Protein AF-A0A1E4MEU2-F1 (afdb_monomer)

Secondary structure (DSSP, 8-state):
---------HHHHHHHHHHHHHHHHHHHHHTSSS--HHHHHHHHHHHHHHHHHHHHHHHH-TT-HHHHHHHHHHHHHHHHHHHHH---HHHHIIIIIHHHHHHHHS--TT--PPSS-PPP-PPPS----

Sequence (129 aa):
MGPGAALAQPARYNEAIGCAAANAVAAGILQSGSPTEEEQAQADDFQQIAEAWLGQAVSLSATGEDGAFADFNRASRDLSDRIAASRADDALEGILGGPLEACNRLDSPFDDGPPLDPPPADPPPGQPA

Radius of gyration: 20.23 Å; Cα contacts (8 Å, |Δi|>4): 110; chains: 1; bounding box: 76×35×42 Å

Nearest PDB structures (foldseek):
  8px9-assembly1_A  TM=3.671E-01  e=4.089E+00  Escherichia coli

pLDDT: mean 75.14, std 17.21, range [33.69, 95.56]

Solvent-accessible surface area (backbone atoms only — not comparable to full-atom values): 7309 Å² total; per-residue (Å²): 139,79,94,72,66,80,71,63,43,63,67,62,28,53,47,22,29,51,39,14,17,44,26,42,47,52,17,52,54,42,60,57,81,84,57,51,76,67,41,46,53,53,19,53,52,25,38,53,51,13,51,48,24,39,54,51,15,27,75,42,34,89,70,31,56,71,46,34,52,53,51,24,54,51,45,29,47,53,52,49,52,54,45,72,71,42,96,44,75,71,50,45,45,63,67,37,43,59,54,50,52,51,50,68,67,45,72,55,93,80,64,84,66,71,78,78,71,78,75,83,79,76,75,80,92,81,80,84,133

Structure (mmCIF, N/CA/C/O backbone):
data_AF-A0A1E4MEU2-F1
#
_entry.id   AF-A0A1E4MEU2-F1
#
loop_
_atom_site.group_PDB
_atom_site.id
_atom_site.type_symbol
_atom_site.label_atom_id
_atom_site.label_alt_id
_atom_site.label_comp_id
_atom_site.label_asym_id
_atom_site.label_entity_id
_atom_site.label_seq_id
_atom_site.pdbx_PDB_ins_code
_atom_site.Cartn_x
_atom_site.Cartn_y
_atom_site.Cartn_z
_atom_site.occupancy
_atom_site.B_iso_or_equiv
_atom_site.auth_seq_id
_atom_site.auth_comp_id
_atom_site.auth_asym_id
_atom_site.auth_atom_id
_atom_site.pdbx_PDB_model_num
ATOM 1 N N . MET A 1 1 ? 22.133 11.089 -26.213 1.00 40.00 1 MET A N 1
ATOM 2 C CA . MET A 1 1 ? 21.042 10.763 -25.272 1.00 40.00 1 MET A CA 1
ATOM 3 C C . MET A 1 1 ? 20.503 9.405 -25.683 1.00 40.00 1 MET A C 1
ATOM 5 O O . MET A 1 1 ? 19.852 9.320 -26.713 1.00 40.00 1 MET A O 1
ATOM 9 N N . GLY A 1 2 ? 20.910 8.333 -25.004 1.00 33.69 2 GLY A N 1
ATOM 10 C CA . GLY A 1 2 ? 20.394 6.992 -25.285 1.00 33.69 2 GLY A CA 1
ATOM 11 C C . GLY A 1 2 ? 19.284 6.666 -24.285 1.00 33.69 2 GLY A C 1
ATOM 12 O O . GLY A 1 2 ? 19.552 6.786 -23.0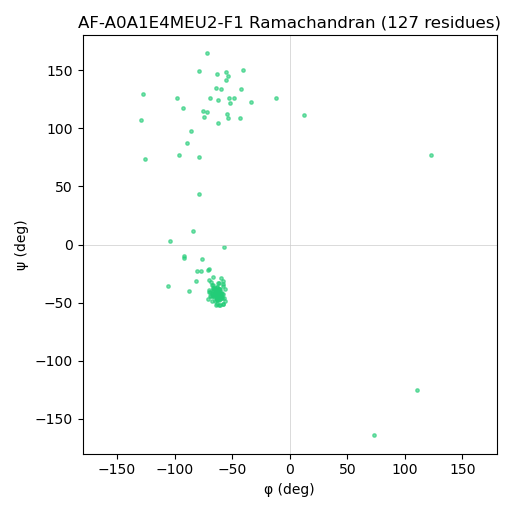92 1.00 33.69 2 GLY A O 1
ATOM 13 N N . PRO A 1 3 ? 18.071 6.276 -24.715 1.00 47.78 3 PRO A N 1
ATOM 14 C CA . PRO A 1 3 ? 17.038 5.776 -23.818 1.00 47.78 3 PRO A CA 1
ATOM 15 C C . PRO A 1 3 ? 17.378 4.319 -23.484 1.00 47.78 3 PRO A C 1
ATOM 17 O O . PRO A 1 3 ? 16.853 3.377 -24.072 1.00 47.78 3 PRO A O 1
ATOM 20 N N . GLY A 1 4 ? 18.367 4.128 -22.617 1.00 39.53 4 GLY A N 1
ATOM 21 C CA . GLY A 1 4 ? 18.744 2.812 -22.123 1.00 39.53 4 GLY A CA 1
ATOM 22 C C . GLY A 1 4 ? 17.871 2.484 -20.930 1.00 39.53 4 GLY A C 1
ATOM 23 O O . GLY A 1 4 ? 18.150 3.003 -19.859 1.00 39.53 4 GLY A O 1
ATOM 24 N N . ALA A 1 5 ? 16.811 1.707 -21.177 1.00 43.16 5 ALA A N 1
ATOM 25 C CA . ALA A 1 5 ? 15.980 0.973 -20.225 1.00 43.16 5 ALA A CA 1
ATOM 26 C C . ALA A 1 5 ? 16.196 1.359 -18.756 1.00 43.16 5 ALA A C 1
ATOM 28 O O . ALA A 1 5 ? 17.227 1.004 -18.180 1.00 43.16 5 ALA A O 1
ATOM 29 N N . ALA A 1 6 ? 15.189 1.996 -18.140 1.00 48.44 6 ALA A N 1
ATOM 30 C CA . ALA A 1 6 ? 15.000 1.865 -16.702 1.00 48.44 6 ALA A CA 1
ATOM 31 C C . ALA A 1 6 ? 15.202 0.380 -16.402 1.00 48.44 6 ALA A C 1
ATOM 33 O O . ALA A 1 6 ? 14.447 -0.457 -16.904 1.00 48.44 6 ALA A O 1
ATOM 34 N N . LEU A 1 7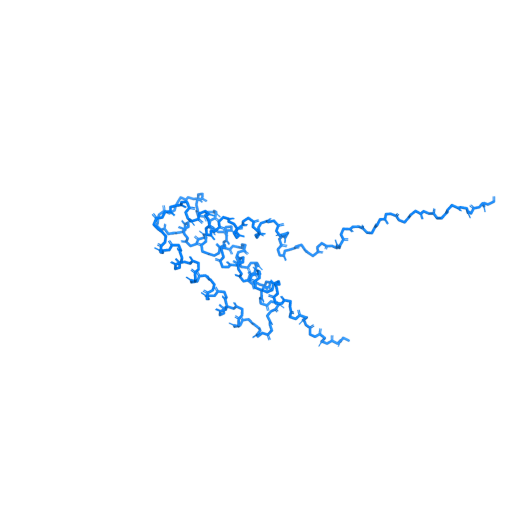 ? 16.312 0.033 -15.742 1.00 48.66 7 LEU A N 1
ATOM 35 C CA . LEU A 1 7 ? 16.520 -1.329 -15.291 1.00 48.66 7 LEU A CA 1
ATOM 36 C C . LEU A 1 7 ? 15.264 -1.600 -14.484 1.00 48.66 7 LEU A C 1
ATOM 38 O O . LEU A 1 7 ? 15.038 -0.903 -13.497 1.00 48.66 7 LEU A O 1
ATOM 42 N N . ALA A 1 8 ? 14.401 -2.500 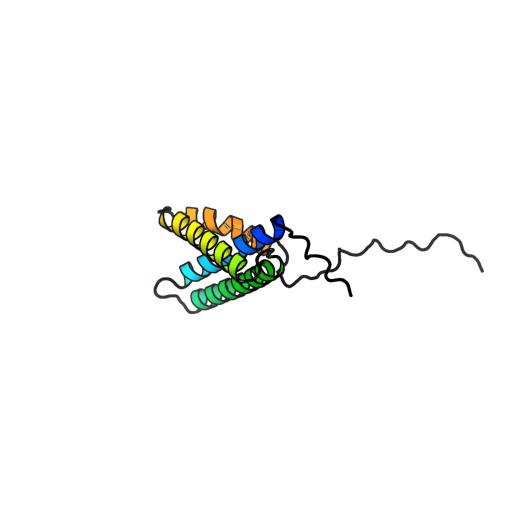-14.959 1.00 56.09 8 ALA A N 1
ATOM 43 C CA . ALA A 1 8 ? 13.283 -2.948 -14.160 1.00 56.09 8 ALA A CA 1
ATOM 44 C C . ALA A 1 8 ? 13.943 -3.416 -12.867 1.00 56.09 8 ALA A C 1
ATOM 46 O O . ALA A 1 8 ? 14.742 -4.354 -12.884 1.00 56.09 8 ALA A O 1
ATOM 47 N N . GLN A 1 9 ? 13.749 -2.662 -11.791 1.00 69.12 9 GLN A N 1
ATOM 48 C CA . GLN A 1 9 ? 14.227 -3.015 -10.470 1.00 69.12 9 GLN A CA 1
ATOM 49 C C . GLN A 1 9 ? 13.026 -3.679 -9.812 1.00 69.12 9 GLN A C 1
ATOM 51 O O . GLN A 1 9 ? 12.331 -3.015 -9.048 1.00 69.12 9 GLN A O 1
ATOM 56 N N . PRO A 1 10 ? 12.710 -4.951 -10.142 1.00 78.19 10 PRO A N 1
ATOM 57 C CA . PRO A 1 10 ? 11.465 -5.583 -9.722 1.00 78.19 10 PRO A CA 1
ATOM 58 C C . PRO A 1 10 ? 11.328 -5.588 -8.202 1.00 78.19 10 PRO A C 1
ATOM 60 O O . PRO A 1 10 ? 10.225 -5.451 -7.698 1.00 78.19 10 PRO A O 1
ATOM 63 N N . ALA A 1 11 ? 12.445 -5.675 -7.470 1.00 83.25 11 ALA A N 1
ATOM 64 C CA . ALA A 1 11 ? 12.450 -5.534 -6.019 1.00 83.25 11 ALA A CA 1
ATOM 65 C C . ALA A 1 11 ? 11.947 -4.149 -5.570 1.00 83.25 11 ALA A C 1
ATOM 67 O O . ALA A 1 11 ? 10.998 -4.088 -4.799 1.00 83.25 11 ALA A O 1
ATOM 68 N N . ARG A 1 12 ? 12.508 -3.056 -6.112 1.00 82.88 12 ARG A N 1
ATOM 69 C CA . ARG A 1 12 ? 12.082 -1.685 -5.777 1.00 82.88 12 ARG A CA 1
ATOM 70 C C . ARG A 1 12 ? 10.671 -1.364 -6.269 1.00 82.88 12 ARG A C 1
ATOM 72 O O . ARG A 1 12 ? 9.941 -0.655 -5.596 1.00 82.88 12 ARG A O 1
ATOM 79 N N . TYR A 1 13 ? 10.274 -1.903 -7.422 1.00 87.00 13 TYR A N 1
ATOM 80 C CA . TYR A 1 13 ? 8.909 -1.775 -7.934 1.00 87.00 13 TYR A CA 1
ATOM 81 C C . TYR A 1 13 ? 7.899 -2.457 -7.002 1.00 87.00 13 TYR A C 1
ATOM 83 O O . TYR A 1 13 ? 6.937 -1.828 -6.576 1.00 87.00 13 TYR A O 1
ATOM 91 N N . ASN A 1 14 ? 8.137 -3.722 -6.641 1.00 87.25 14 ASN A N 1
ATOM 92 C CA . ASN A 1 14 ? 7.247 -4.467 -5.748 1.00 87.25 14 ASN A CA 1
ATOM 93 C C . ASN A 1 14 ? 7.181 -3.838 -4.350 1.00 87.25 14 ASN A C 1
ATOM 95 O O . ASN A 1 14 ? 6.120 -3.830 -3.733 1.00 87.25 14 ASN A O 1
ATOM 99 N N . GLU A 1 15 ? 8.301 -3.306 -3.863 1.00 86.81 15 GLU A N 1
ATOM 100 C CA . GLU A 1 15 ? 8.369 -2.573 -2.599 1.00 86.81 15 GLU A CA 1
ATOM 101 C C . GLU A 1 15 ? 7.554 -1.278 -2.657 1.00 86.81 15 GLU A C 1
ATOM 103 O O . GLU A 1 15 ? 6.692 -1.073 -1.807 1.00 86.81 15 GLU A O 1
ATOM 108 N N . ALA A 1 16 ? 7.725 -0.468 -3.706 1.00 89.12 16 ALA A N 1
ATOM 109 C CA . ALA A 1 16 ? 6.947 0.751 -3.909 1.00 89.12 16 ALA A CA 1
ATOM 110 C C . ALA A 1 16 ? 5.437 0.468 -4.013 1.00 89.12 16 ALA A C 1
ATOM 112 O O . ALA A 1 16 ? 4.636 1.165 -3.396 1.00 89.12 16 ALA A O 1
ATOM 113 N N . ILE A 1 17 ? 5.035 -0.600 -4.713 1.00 92.88 17 ILE A N 1
ATOM 114 C CA . ILE A 1 17 ? 3.636 -1.054 -4.759 1.00 92.88 17 ILE A CA 1
ATOM 115 C C . ILE A 1 17 ? 3.135 -1.470 -3.372 1.00 92.88 17 ILE A C 1
ATOM 117 O O . ILE A 1 17 ? 2.033 -1.085 -2.978 1.00 92.88 17 ILE A O 1
ATOM 121 N N . GLY A 1 18 ? 3.931 -2.235 -2.621 1.00 90.25 18 GLY A N 1
ATOM 122 C CA . GLY A 1 18 ? 3.587 -2.664 -1.267 1.00 90.25 18 GLY A CA 1
ATOM 123 C C . GLY A 1 18 ? 3.419 -1.486 -0.308 1.00 90.25 18 GLY A C 1
ATOM 124 O O . GLY A 1 18 ? 2.446 -1.444 0.444 1.00 90.25 18 GLY A O 1
ATOM 125 N N . CYS A 1 19 ? 4.315 -0.503 -0.385 1.00 90.00 19 CYS A N 1
ATOM 126 C CA . CYS A 1 19 ? 4.255 0.708 0.422 1.00 90.00 19 CYS A CA 1
ATOM 127 C C . CYS A 1 19 ? 3.085 1.604 0.048 1.00 90.00 19 CYS A C 1
ATOM 129 O O . CYS A 1 19 ? 2.354 2.041 0.938 1.00 90.00 19 CYS A O 1
ATOM 131 N N . ALA A 1 20 ? 2.843 1.820 -1.244 1.00 92.44 20 ALA A N 1
ATOM 132 C CA . ALA A 1 20 ? 1.669 2.549 -1.697 1.00 92.44 20 ALA A CA 1
ATOM 133 C C . ALA A 1 20 ? 0.385 1.897 -1.163 1.00 92.44 20 ALA A C 1
ATOM 135 O O . ALA A 1 20 ? -0.456 2.566 -0.565 1.00 92.44 20 ALA A O 1
ATOM 136 N N . ALA A 1 21 ? 0.260 0.576 -1.312 1.00 93.56 21 ALA A N 1
ATOM 137 C CA . ALA A 1 21 ? -0.914 -0.170 -0.877 1.00 93.56 21 ALA A CA 1
ATOM 138 C C . ALA A 1 21 ? -1.119 -0.134 0.646 1.00 93.56 21 ALA A C 1
ATOM 140 O O . AL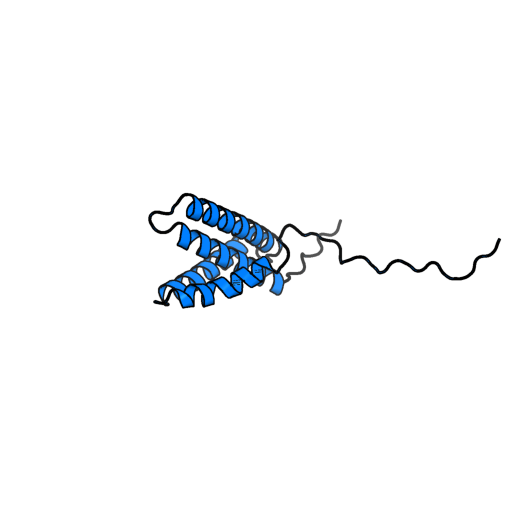A A 1 21 ? -2.234 0.106 1.104 1.00 93.56 21 ALA A O 1
ATOM 141 N N . ALA A 1 22 ? -0.063 -0.328 1.441 1.00 90.81 22 ALA A N 1
ATOM 142 C CA . ALA A 1 22 ? -0.160 -0.305 2.901 1.00 90.81 22 ALA A CA 1
ATOM 143 C C . ALA A 1 22 ? -0.619 1.061 3.432 1.00 90.81 22 ALA A C 1
ATOM 145 O O . ALA A 1 22 ? -1.531 1.119 4.257 1.00 90.81 22 ALA A O 1
ATOM 146 N N . ASN A 1 23 ? -0.042 2.152 2.918 1.00 90.06 23 ASN A N 1
ATOM 147 C CA . ASN A 1 23 ? -0.419 3.511 3.310 1.00 90.06 23 ASN A CA 1
ATOM 148 C C . ASN A 1 23 ? -1.844 3.859 2.843 1.00 90.06 23 ASN A C 1
ATOM 150 O O . ASN A 1 23 ? -2.636 4.382 3.623 1.00 90.06 23 ASN A O 1
ATOM 154 N N . ALA A 1 24 ? -2.229 3.480 1.618 1.00 92.25 24 ALA A N 1
ATOM 155 C CA . ALA A 1 24 ? -3.586 3.705 1.118 1.00 92.25 24 ALA A CA 1
ATOM 156 C C . ALA A 1 24 ? -4.648 2.958 1.941 1.00 92.25 24 ALA A C 1
ATOM 158 O O . ALA A 1 24 ? -5.716 3.501 2.228 1.00 92.25 24 ALA A O 1
ATOM 159 N N . VAL A 1 25 ? -4.359 1.718 2.348 1.00 91.19 25 VAL A N 1
ATOM 160 C CA . VAL A 1 25 ? -5.260 0.929 3.196 1.00 91.19 25 VAL A CA 1
ATOM 161 C C . VAL A 1 25 ? -5.333 1.509 4.610 1.00 91.19 25 VAL A C 1
ATOM 163 O O . VAL A 1 25 ? -6.432 1.612 5.149 1.00 91.19 25 VAL A O 1
ATOM 166 N N . ALA A 1 26 ? -4.212 1.949 5.189 1.00 88.19 26 ALA A N 1
ATOM 167 C CA . ALA A 1 26 ? -4.197 2.625 6.487 1.00 88.19 26 ALA A CA 1
ATOM 168 C C . ALA A 1 26 ? -5.044 3.910 6.474 1.00 88.19 26 ALA A C 1
ATOM 170 O O . ALA A 1 26 ? -5.897 4.090 7.344 1.00 88.19 26 ALA A O 1
ATOM 171 N N . ALA A 1 27 ? -4.894 4.745 5.440 1.00 89.00 27 ALA A N 1
ATOM 172 C CA . ALA A 1 27 ? -5.739 5.920 5.242 1.00 89.00 27 ALA A CA 1
ATOM 173 C C . ALA A 1 27 ? -7.225 5.553 5.129 1.00 89.00 27 ALA A C 1
ATOM 175 O O . ALA A 1 27 ? -8.071 6.166 5.776 1.00 89.00 27 ALA A O 1
ATOM 176 N N . GLY A 1 28 ? -7.551 4.527 4.336 1.00 87.56 28 GLY A N 1
ATOM 177 C CA . GLY A 1 28 ? -8.927 4.061 4.163 1.00 87.56 28 GLY A CA 1
ATOM 178 C C . GLY A 1 28 ? -9.571 3.571 5.462 1.00 87.56 28 GLY A C 1
ATOM 179 O O . GLY A 1 28 ? -10.770 3.760 5.656 1.00 87.56 28 GLY A O 1
ATOM 180 N N . ILE A 1 29 ? -8.785 2.984 6.368 1.00 86.81 29 ILE A N 1
ATOM 181 C CA . ILE A 1 29 ? -9.255 2.545 7.688 1.00 86.81 29 ILE A CA 1
ATOM 182 C C . ILE A 1 29 ? -9.544 3.748 8.585 1.00 86.81 29 ILE A C 1
ATOM 184 O O . ILE A 1 29 ? -10.627 3.807 9.163 1.00 86.81 29 ILE A O 1
ATOM 188 N N . LEU A 1 30 ? -8.643 4.732 8.645 1.00 84.94 30 LEU A N 1
ATOM 189 C CA . LEU A 1 30 ? -8.849 5.957 9.430 1.00 84.94 30 LEU A CA 1
ATOM 190 C C . LEU A 1 30 ? -10.044 6.779 8.928 1.00 84.94 30 LEU A C 1
ATOM 192 O O . LEU A 1 30 ? -10.800 7.322 9.723 1.00 84.94 30 LEU A O 1
ATOM 196 N N . GLN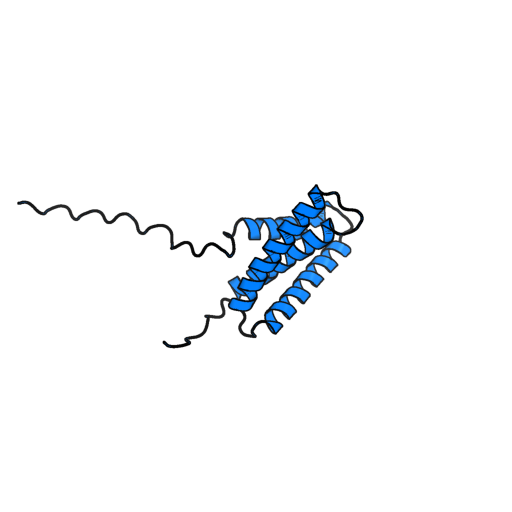 A 1 31 ? -10.265 6.824 7.613 1.00 84.38 31 GLN A N 1
ATOM 197 C CA . GLN A 1 31 ? -11.417 7.513 7.018 1.00 84.38 31 GLN A CA 1
ATOM 198 C C . GLN A 1 31 ? -12.731 6.735 7.170 1.00 84.38 31 GLN A C 1
ATOM 200 O O . GLN A 1 31 ? -13.807 7.275 6.895 1.00 84.38 31 GLN A O 1
ATOM 205 N N . SER A 1 32 ? -12.680 5.463 7.572 1.00 81.19 32 SER A N 1
ATOM 206 C CA . SER A 1 32 ? -13.885 4.655 7.709 1.00 81.19 32 SER A CA 1
ATOM 207 C C . SER A 1 32 ? -14.660 5.047 8.974 1.00 81.19 32 SER A C 1
ATOM 209 O O . SER A 1 32 ? -14.199 4.879 10.097 1.00 81.19 32 SER A O 1
ATOM 211 N N . GLY A 1 33 ? -15.873 5.583 8.797 1.00 77.56 33 GLY A N 1
ATOM 212 C CA . GLY A 1 33 ? -16.771 5.941 9.900 1.00 77.56 33 GLY A CA 1
ATOM 213 C C . GLY A 1 33 ? -16.963 7.447 10.079 1.00 77.56 33 GLY A C 1
ATOM 214 O O . GLY A 1 33 ? -17.438 8.127 9.172 1.00 77.56 33 GLY A O 1
ATOM 215 N N . SER A 1 34 ? -16.701 7.949 11.288 1.00 80.00 34 SER A N 1
ATOM 216 C CA . SER A 1 34 ? -16.822 9.368 11.660 1.00 80.00 34 SER A CA 1
ATOM 217 C C . SER A 1 34 ? -15.498 9.850 12.265 1.00 80.00 34 SER A C 1
ATOM 219 O O . SER A 1 34 ? -15.423 9.975 13.488 1.00 80.00 34 SER A O 1
ATOM 221 N N . PRO A 1 35 ? -14.460 10.047 11.431 1.00 82.94 35 PRO A N 1
ATOM 222 C CA . PRO A 1 35 ? -13.130 10.419 11.897 1.00 82.94 35 PRO A CA 1
ATOM 223 C C . PRO A 1 35 ? -13.128 11.785 12.582 1.00 82.94 35 PRO A C 1
ATOM 225 O O . PRO A 1 35 ? -13.872 12.702 12.219 1.00 82.94 35 PRO A O 1
ATOM 228 N N . THR A 1 36 ? -12.268 11.914 13.579 1.00 90.25 36 THR A N 1
ATOM 229 C CA . THR A 1 36 ? -11.880 13.189 14.183 1.00 90.25 36 THR A CA 1
ATOM 230 C C . THR A 1 36 ? -10.987 13.996 13.235 1.00 90.25 36 THR A C 1
ATOM 232 O O . THR A 1 36 ? -10.442 13.462 12.273 1.00 90.25 36 THR A O 1
ATOM 235 N N . GLU A 1 37 ? -10.800 15.293 13.506 1.00 90.12 37 GLU A N 1
ATOM 236 C CA . GLU A 1 37 ? -9.874 16.135 12.724 1.00 90.12 37 GLU A CA 1
ATOM 237 C C . GLU A 1 37 ? -8.433 15.593 12.739 1.00 90.12 37 GLU A C 1
ATOM 239 O O . GLU A 1 37 ? -7.735 15.688 11.732 1.00 90.12 37 GLU A O 1
ATOM 244 N N . GLU A 1 38 ? -8.002 14.983 13.848 1.00 86.56 38 GLU A N 1
ATOM 245 C CA . GLU A 1 38 ? -6.683 14.345 13.963 1.00 86.56 38 GLU A CA 1
ATOM 246 C C . GLU A 1 38 ? -6.584 13.078 13.100 1.00 86.56 38 GLU A C 1
ATOM 248 O O . GLU A 1 38 ? -5.606 12.906 12.375 1.00 86.56 38 GLU A O 1
ATOM 253 N N . GLU A 1 39 ? -7.608 12.221 13.113 1.00 84.38 39 GLU A N 1
ATOM 254 C CA . GLU A 1 39 ? -7.655 11.020 12.263 1.00 84.38 39 GLU A CA 1
ATOM 255 C C . GLU A 1 39 ? -7.750 11.375 10.776 1.00 84.38 39 GLU A C 1
ATOM 257 O O . GLU A 1 39 ? -7.164 10.690 9.939 1.00 84.38 39 GLU A O 1
ATOM 262 N N . GLN A 1 40 ? -8.448 12.463 10.444 1.00 84.56 40 GLN A N 1
ATOM 263 C CA . GLN A 1 40 ? -8.534 12.985 9.085 1.00 84.56 40 GLN A CA 1
ATOM 264 C C . GLN A 1 40 ? -7.154 13.439 8.595 1.00 84.56 40 GLN A C 1
ATOM 266 O O . GLN A 1 40 ? -6.697 12.952 7.565 1.00 84.56 40 GLN A O 1
ATOM 271 N N . ALA A 1 41 ? -6.462 14.282 9.373 1.00 85.50 41 ALA A N 1
ATOM 272 C CA . ALA A 1 41 ? -5.120 14.756 9.040 1.00 85.50 41 ALA A CA 1
ATOM 273 C C . ALA A 1 41 ? -4.129 13.594 8.876 1.00 85.50 41 ALA A C 1
ATOM 275 O O . ALA A 1 41 ? -3.366 13.550 7.915 1.00 85.50 41 ALA A O 1
ATOM 276 N N . GLN A 1 42 ? -4.196 12.603 9.767 1.00 80.69 42 GLN A N 1
ATOM 277 C CA . GLN A 1 42 ? -3.347 11.422 9.675 1.00 80.69 42 GLN A CA 1
ATOM 278 C C . GLN A 1 42 ? -3.673 10.565 8.442 1.00 80.69 42 GLN A C 1
ATOM 280 O O . GLN A 1 42 ? -2.771 10.016 7.806 1.00 80.69 42 GLN A O 1
ATOM 285 N N . ALA A 1 43 ? -4.948 10.450 8.069 1.00 85.19 43 ALA A N 1
ATOM 286 C CA . ALA A 1 43 ? -5.331 9.764 6.845 1.00 85.19 43 ALA A CA 1
ATOM 287 C C . ALA A 1 43 ? -4.852 10.504 5.586 1.00 85.19 43 ALA A C 1
ATOM 289 O O . ALA A 1 43 ? -4.433 9.846 4.634 1.00 85.19 43 ALA A O 1
ATOM 290 N N . ASP A 1 44 ? -4.889 11.838 5.582 1.00 87.62 44 ASP A N 1
ATOM 291 C CA . ASP A 1 44 ? -4.357 12.670 4.497 1.00 87.62 44 ASP A CA 1
ATOM 292 C C . ASP A 1 44 ? -2.832 12.498 4.356 1.00 87.62 44 ASP A C 1
ATOM 294 O O . ASP A 1 44 ? -2.318 12.384 3.241 1.00 87.62 44 ASP A O 1
ATOM 298 N N . ASP A 1 45 ? -2.096 12.400 5.468 1.00 87.31 45 ASP A N 1
ATOM 299 C CA . ASP A 1 45 ? -0.659 12.092 5.459 1.00 87.31 45 ASP A CA 1
ATOM 300 C C . ASP A 1 45 ? -0.383 10.717 4.832 1.00 87.31 45 ASP A C 1
ATOM 302 O O . ASP A 1 45 ? 0.455 10.585 3.935 1.00 87.31 45 ASP A O 1
ATOM 306 N N . PHE A 1 46 ? -1.132 9.689 5.242 1.00 87.06 46 PHE A N 1
ATOM 307 C CA . PHE A 1 46 ? -1.017 8.355 4.655 1.00 87.06 46 PHE A CA 1
ATOM 308 C C . PHE A 1 46 ? -1.360 8.340 3.158 1.00 87.06 46 PHE A C 1
ATOM 310 O O . PHE A 1 46 ? -0.686 7.653 2.388 1.00 87.06 46 PHE A O 1
ATOM 317 N N . GLN A 1 47 ? -2.361 9.104 2.712 1.00 88.38 47 GLN A N 1
ATOM 318 C CA . GLN A 1 47 ? -2.677 9.218 1.284 1.00 88.38 47 GLN A CA 1
ATOM 319 C C . GLN A 1 47 ? -1.532 9.848 0.494 1.00 88.38 47 GLN A C 1
ATOM 321 O O . GLN A 1 47 ? -1.119 9.277 -0.513 1.00 88.38 47 GLN A O 1
ATOM 326 N N . GLN A 1 48 ? -0.957 10.950 0.976 1.00 88.88 48 GLN A N 1
ATOM 327 C CA . GLN A 1 48 ? 0.168 11.604 0.302 1.00 88.88 48 GLN A CA 1
ATOM 328 C C . GLN A 1 48 ? 1.392 10.683 0.194 1.00 88.88 48 GLN A C 1
ATOM 330 O O . GLN A 1 48 ? 2.044 10.624 -0.851 1.00 88.88 48 GLN A O 1
ATOM 335 N N . ILE A 1 49 ? 1.690 9.915 1.248 1.00 86.69 49 ILE A N 1
ATOM 336 C CA . ILE A 1 49 ? 2.771 8.919 1.224 1.00 86.69 49 ILE A CA 1
ATOM 337 C C . ILE A 1 49 ? 2.458 7.815 0.207 1.00 86.69 49 ILE A C 1
ATOM 339 O O . ILE A 1 49 ? 3.335 7.414 -0.563 1.00 86.69 49 ILE A O 1
ATOM 343 N N . ALA A 1 50 ? 1.212 7.335 0.167 1.00 90.69 50 ALA A N 1
ATOM 344 C CA . ALA A 1 50 ? 0.790 6.324 -0.795 1.00 90.69 50 ALA A CA 1
ATOM 345 C C . ALA A 1 50 ? 0.956 6.801 -2.246 1.00 90.69 50 ALA A C 1
ATOM 347 O O . ALA A 1 50 ? 1.468 6.055 -3.082 1.00 90.69 50 ALA A O 1
ATOM 348 N N . GLU A 1 51 ? 0.571 8.045 -2.537 1.00 91.12 51 GLU A N 1
ATOM 349 C CA . GLU A 1 51 ? 0.718 8.669 -3.855 1.00 91.12 51 GLU A CA 1
ATOM 350 C C . GLU A 1 51 ? 2.187 8.811 -4.265 1.00 91.12 51 GLU A C 1
ATOM 352 O O . GLU A 1 51 ? 2.537 8.512 -5.409 1.00 91.12 51 GLU A O 1
ATOM 357 N N . ALA A 1 52 ? 3.065 9.202 -3.338 1.00 88.88 52 ALA A N 1
ATOM 358 C CA . ALA A 1 52 ? 4.492 9.339 -3.611 1.00 88.88 52 ALA A CA 1
ATOM 359 C C . ALA A 1 52 ? 5.138 7.988 -3.977 1.00 88.88 52 ALA A C 1
ATOM 361 O O . ALA A 1 52 ? 5.830 7.876 -4.995 1.00 88.88 52 ALA A O 1
ATOM 362 N N . TRP A 1 53 ? 4.843 6.933 -3.209 1.00 88.44 53 TRP A N 1
ATOM 363 C CA . TRP A 1 53 ? 5.292 5.572 -3.523 1.00 88.44 53 TRP A CA 1
ATOM 364 C C . TRP A 1 53 ? 4.701 5.050 -4.835 1.00 88.44 53 TRP A C 1
ATOM 366 O O . TRP A 1 53 ? 5.401 4.401 -5.616 1.00 88.44 53 TRP A O 1
ATOM 376 N N . LEU A 1 54 ? 3.437 5.363 -5.127 1.00 91.56 54 LEU A N 1
ATOM 377 C CA . LEU A 1 54 ? 2.802 4.964 -6.379 1.00 91.56 54 LEU A CA 1
ATOM 378 C C . LEU A 1 54 ? 3.439 5.665 -7.586 1.00 91.56 54 LEU A C 1
ATOM 380 O O . LEU A 1 54 ? 3.696 5.015 -8.597 1.00 91.56 54 LEU A O 1
ATOM 384 N N . GLY A 1 55 ? 3.785 6.949 -7.472 1.00 88.94 55 GLY A N 1
ATOM 385 C CA . GLY A 1 55 ? 4.528 7.682 -8.503 1.00 88.94 55 GLY A CA 1
ATOM 386 C C . GLY A 1 55 ? 5.907 7.075 -8.787 1.00 88.94 55 GLY A C 1
ATOM 387 O O . GLY A 1 55 ? 6.324 6.956 -9.947 1.00 88.94 55 GLY A O 1
ATOM 388 N N . GLN A 1 56 ? 6.597 6.601 -7.746 1.00 87.12 56 GLN A N 1
ATOM 389 C CA . GLN A 1 56 ? 7.842 5.850 -7.905 1.00 87.12 56 GLN A CA 1
ATOM 390 C C . GLN A 1 56 ? 7.602 4.496 -8.587 1.00 87.12 56 GLN A C 1
ATOM 392 O O . GLN A 1 56 ? 8.333 4.142 -9.513 1.00 87.12 56 GLN A O 1
ATOM 397 N N . ALA A 1 57 ? 6.564 3.755 -8.192 1.00 89.06 57 ALA A N 1
ATOM 398 C CA . ALA A 1 57 ? 6.205 2.490 -8.828 1.00 89.06 57 ALA A CA 1
ATOM 399 C C . ALA A 1 57 ? 5.889 2.670 -10.323 1.00 89.06 57 ALA A C 1
ATOM 401 O O . ALA A 1 57 ? 6.378 1.897 -11.145 1.00 89.06 57 ALA A O 1
ATOM 402 N N . VAL A 1 58 ? 5.155 3.724 -10.697 1.00 90.06 58 VAL A N 1
ATOM 403 C CA . VAL A 1 58 ? 4.892 4.090 -12.100 1.00 90.06 58 VAL A CA 1
ATOM 404 C C . VAL A 1 58 ? 6.201 4.340 -12.853 1.00 90.06 58 VAL A C 1
ATOM 406 O O . VAL A 1 58 ? 6.390 3.800 -13.943 1.00 90.06 58 VAL A O 1
ATOM 409 N N . SER A 1 59 ? 7.137 5.080 -12.253 1.00 86.12 59 SER A N 1
ATOM 410 C CA . SER A 1 59 ? 8.450 5.380 -12.849 1.00 86.12 59 SER A CA 1
ATOM 411 C C . SER A 1 59 ? 9.346 4.141 -13.009 1.00 86.12 59 SER A C 1
ATOM 413 O O . SER A 1 59 ? 10.191 4.096 -13.903 1.00 86.12 59 SER A O 1
ATOM 415 N N . LEU A 1 60 ? 9.165 3.127 -12.158 1.00 84.12 60 LEU A N 1
ATOM 416 C CA . LEU A 1 60 ? 9.897 1.854 -12.186 1.00 84.12 60 LEU A CA 1
ATOM 417 C C . LEU A 1 60 ? 9.198 0.759 -13.014 1.00 84.12 60 LEU A C 1
ATOM 419 O O . LEU A 1 60 ? 9.796 -0.290 -13.272 1.00 84.12 60 LEU A O 1
ATOM 423 N N . SER A 1 61 ? 7.941 0.976 -13.408 1.00 84.06 61 SER A N 1
ATOM 424 C CA . SER A 1 61 ? 7.092 -0.019 -14.058 1.00 84.06 61 SER A CA 1
ATOM 425 C C . SER A 1 61 ? 7.575 -0.354 -15.466 1.00 84.06 61 SER A C 1
ATOM 427 O O . SER A 1 61 ? 7.678 0.508 -16.340 1.00 84.06 61 SER A O 1
ATOM 429 N N . ALA A 1 62 ? 7.776 -1.646 -15.732 1.00 82.62 62 ALA A N 1
ATOM 430 C CA . ALA A 1 62 ? 8.069 -2.138 -17.080 1.00 82.62 62 ALA A CA 1
ATOM 431 C C . ALA A 1 62 ? 6.856 -2.046 -18.025 1.00 82.62 62 ALA A C 1
ATOM 433 O O . ALA A 1 62 ? 7.011 -2.057 -19.245 1.00 82.62 62 ALA A O 1
ATOM 434 N N . THR A 1 63 ? 5.650 -1.971 -17.462 1.00 84.25 63 THR A N 1
ATOM 435 C CA . THR A 1 63 ? 4.367 -1.917 -18.178 1.00 84.25 63 THR A CA 1
ATOM 436 C C . THR A 1 63 ? 3.751 -0.518 -18.191 1.00 84.25 63 THR A C 1
ATOM 438 O O . THR A 1 63 ? 2.655 -0.343 -18.713 1.00 84.25 63 THR A O 1
ATOM 441 N N . GLY A 1 64 ? 4.445 0.473 -17.626 1.00 83.00 64 GLY A N 1
ATOM 442 C CA . GLY A 1 64 ? 3.939 1.831 -17.466 1.00 83.00 64 GLY A CA 1
ATOM 443 C C . GLY A 1 64 ? 2.877 1.967 -16.373 1.00 83.00 64 GLY A C 1
ATOM 444 O O . GLY A 1 64 ? 2.715 1.098 -15.509 1.00 83.00 64 GLY A O 1
ATOM 445 N N . GLU A 1 65 ? 2.174 3.092 -16.428 1.00 89.62 65 GLU A N 1
ATOM 446 C CA . GLU A 1 65 ? 1.234 3.563 -15.413 1.00 89.62 65 GLU A CA 1
ATOM 447 C C . GLU A 1 65 ? 0.091 2.572 -15.138 1.00 89.62 65 GLU A C 1
ATOM 449 O O . GLU A 1 65 ? -0.098 2.159 -13.995 1.00 89.62 65 GLU A O 1
ATOM 454 N N . ASP A 1 66 ? -0.602 2.098 -16.178 1.00 91.12 66 ASP A N 1
ATOM 455 C CA . ASP A 1 66 ? -1.724 1.159 -16.038 1.00 91.12 66 ASP A CA 1
ATOM 456 C C . ASP A 1 66 ? -1.344 -0.130 -15.290 1.00 91.12 66 ASP A C 1
ATOM 458 O O . ASP A 1 66 ? -2.122 -0.647 -14.486 1.00 91.12 66 ASP A O 1
ATOM 462 N N . GLY A 1 67 ? -0.136 -0.652 -15.529 1.00 88.31 67 GLY A N 1
ATOM 463 C CA . GLY A 1 67 ? 0.350 -1.847 -14.839 1.00 88.31 67 GLY A CA 1
ATOM 464 C C . GLY A 1 67 ? 0.648 -1.595 -13.361 1.00 88.31 67 GLY A C 1
ATOM 465 O O . GLY A 1 67 ? 0.254 -2.401 -12.519 1.00 88.31 67 GLY A O 1
ATOM 466 N N . ALA A 1 68 ? 1.241 -0.440 -13.041 1.00 91.44 68 ALA A N 1
ATOM 467 C CA . ALA A 1 68 ? 1.486 -0.032 -11.659 1.00 91.44 68 ALA A CA 1
ATOM 468 C C . ALA A 1 68 ? 0.174 0.146 -10.887 1.00 91.44 68 ALA A C 1
ATOM 470 O O . ALA A 1 68 ? 0.033 -0.371 -9.780 1.00 91.44 68 ALA A O 1
ATOM 471 N N . PHE A 1 69 ? -0.831 0.786 -11.491 1.00 94.12 69 PHE A N 1
ATOM 472 C CA . PHE A 1 69 ? -2.155 0.903 -10.881 1.00 94.12 69 PHE A CA 1
ATOM 473 C C . PHE A 1 69 ? -2.852 -0.452 -10.725 1.00 94.12 69 PHE A C 1
ATOM 475 O O . PHE A 1 69 ? -3.526 -0.678 -9.719 1.00 94.12 69 PHE A O 1
ATOM 482 N N . ALA A 1 70 ? -2.713 -1.374 -11.680 1.00 95.50 70 ALA A N 1
ATOM 483 C CA . ALA A 1 70 ? -3.288 -2.712 -11.559 1.00 95.50 70 ALA A CA 1
ATOM 484 C C . ALA A 1 70 ? -2.663 -3.506 -10.399 1.00 95.50 70 ALA A C 1
ATOM 486 O O . ALA A 1 70 ? -3.391 -4.139 -9.627 1.00 95.50 70 ALA A O 1
ATOM 487 N N . ASP A 1 71 ? -1.339 -3.445 -10.246 1.00 94.31 71 ASP A N 1
ATOM 488 C CA . ASP A 1 71 ? -0.631 -4.109 -9.150 1.00 94.31 71 ASP A CA 1
ATOM 489 C C . ASP A 1 71 ? -0.909 -3.443 -7.798 1.00 94.31 71 ASP A C 1
ATOM 491 O O . ASP A 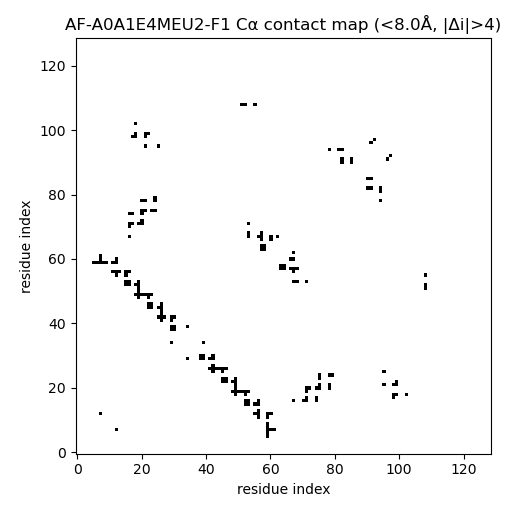1 71 ? -1.163 -4.150 -6.823 1.00 94.31 71 ASP A O 1
ATOM 495 N N . PHE A 1 72 ? -0.981 -2.111 -7.747 1.00 95.31 72 PHE A N 1
ATOM 496 C CA . PHE A 1 72 ? -1.419 -1.364 -6.566 1.00 95.31 72 PHE A CA 1
ATOM 497 C C . PHE A 1 72 ? -2.825 -1.780 -6.129 1.00 95.31 72 PHE A C 1
ATOM 499 O O . PHE A 1 72 ? -3.024 -2.166 -4.983 1.00 95.31 72 PHE A O 1
ATOM 506 N N . ASN A 1 73 ? -3.800 -1.785 -7.043 1.00 95.56 73 ASN A N 1
ATOM 507 C CA . ASN A 1 73 ? -5.172 -2.182 -6.722 1.00 95.56 73 ASN A CA 1
ATOM 508 C C . ASN A 1 73 ? -5.251 -3.634 -6.233 1.00 95.56 73 ASN A C 1
ATOM 510 O O . ASN A 1 73 ? -6.014 -3.941 -5.315 1.00 95.56 73 ASN A O 1
ATOM 514 N N . ARG A 1 74 ? -4.461 -4.537 -6.828 1.00 95.31 74 ARG A N 1
ATOM 515 C CA . ARG A 1 74 ? -4.361 -5.927 -6.372 1.00 95.31 74 ARG A CA 1
ATOM 516 C C . ARG A 1 74 ? -3.789 -6.004 -4.954 1.00 95.31 74 ARG A C 1
ATOM 518 O O . ARG A 1 74 ? -4.364 -6.709 -4.130 1.00 95.31 74 ARG A O 1
ATOM 525 N N . ALA A 1 75 ? -2.695 -5.299 -4.679 1.00 93.62 75 ALA A N 1
ATOM 526 C CA . ALA A 1 75 ? -2.031 -5.302 -3.377 1.00 93.62 75 ALA A CA 1
ATOM 527 C C . ALA A 1 75 ? -2.909 -4.676 -2.281 1.00 93.62 75 ALA A C 1
ATOM 529 O O . ALA A 1 75 ? -3.081 -5.272 -1.220 1.00 93.62 75 ALA A O 1
ATOM 530 N N . SER A 1 76 ? -3.535 -3.530 -2.558 1.00 92.38 76 SER A N 1
ATOM 531 C CA . SER A 1 76 ? -4.469 -2.867 -1.641 1.00 92.38 76 SER A CA 1
ATOM 532 C C . SER A 1 76 ? -5.642 -3.776 -1.296 1.00 92.38 76 SER A C 1
ATOM 534 O O . SER A 1 76 ? -6.009 -3.902 -0.131 1.00 92.38 76 SER A O 1
ATOM 536 N N . ARG A 1 77 ? -6.192 -4.478 -2.293 1.00 92.19 77 ARG A N 1
ATOM 537 C CA . ARG A 1 77 ? -7.284 -5.425 -2.072 1.00 92.19 77 ARG A CA 1
ATOM 538 C C . ARG A 1 77 ? -6.856 -6.631 -1.239 1.00 92.19 77 ARG A C 1
ATOM 540 O O . ARG A 1 77 ? -7.586 -6.984 -0.325 1.00 92.19 77 ARG A O 1
ATOM 547 N N . ASP A 1 78 ? -5.685 -7.216 -1.502 1.00 91.56 78 ASP A N 1
ATOM 548 C CA . ASP A 1 78 ? -5.137 -8.310 -0.682 1.00 91.56 78 ASP A CA 1
ATOM 549 C C . ASP A 1 78 ? -4.989 -7.892 0.787 1.00 91.56 78 ASP A C 1
ATOM 551 O O . ASP A 1 78 ? -5.434 -8.603 1.689 1.00 91.56 78 ASP A O 1
ATOM 555 N N . LEU A 1 79 ? -4.436 -6.702 1.033 1.00 88.75 79 LEU A N 1
ATOM 556 C CA . LEU A 1 79 ? -4.291 -6.155 2.381 1.00 88.75 79 LEU A CA 1
ATOM 557 C C . LEU A 1 79 ? -5.650 -5.913 3.043 1.00 88.75 79 LEU A C 1
ATOM 559 O O . LEU A 1 79 ? -5.860 -6.358 4.170 1.00 88.75 79 LEU A O 1
ATOM 563 N N . SER A 1 80 ? -6.594 -5.272 2.349 1.00 87.44 80 SER A N 1
ATOM 564 C CA . SER A 1 80 ? -7.951 -5.065 2.866 1.00 87.44 80 SER A CA 1
ATOM 565 C C . SER A 1 80 ? -8.674 -6.384 3.157 1.00 87.44 80 SER A C 1
ATOM 567 O O . SER A 1 80 ? -9.306 -6.499 4.203 1.00 87.44 80 SER A O 1
ATOM 569 N N . ASP A 1 81 ? -8.559 -7.393 2.288 1.00 88.94 81 ASP A N 1
ATOM 570 C CA . ASP A 1 81 ? -9.161 -8.717 2.490 1.00 88.94 81 ASP A CA 1
ATOM 571 C C . ASP A 1 81 ? -8.542 -9.427 3.705 1.00 88.94 81 ASP A C 1
ATOM 573 O O . ASP A 1 81 ? -9.262 -10.011 4.518 1.00 88.94 81 ASP A O 1
ATOM 577 N N . ARG A 1 82 ? -7.218 -9.337 3.892 1.00 85.94 82 ARG A N 1
ATOM 578 C CA . ARG A 1 82 ? -6.524 -9.877 5.074 1.00 85.94 82 ARG A CA 1
ATOM 579 C C . ARG A 1 82 ? -6.949 -9.183 6.364 1.00 85.94 82 ARG A C 1
ATOM 581 O O . ARG A 1 82 ? -7.112 -9.856 7.380 1.00 85.94 82 ARG A O 1
ATOM 588 N N . ILE A 1 83 ? -7.149 -7.868 6.321 1.00 83.94 83 ILE A N 1
ATOM 589 C CA . ILE A 1 83 ? -7.642 -7.083 7.457 1.00 83.94 83 ILE A CA 1
ATOM 590 C C . ILE A 1 83 ? -9.087 -7.459 7.770 1.00 83.94 83 ILE A C 1
ATOM 592 O O . ILE A 1 83 ? -9.382 -7.795 8.908 1.00 83.94 83 ILE A O 1
ATOM 596 N N . ALA A 1 84 ? -9.971 -7.512 6.773 1.00 82.88 84 ALA A N 1
ATOM 597 C CA . ALA A 1 84 ? -11.369 -7.907 6.957 1.00 82.88 84 ALA A CA 1
ATOM 598 C C . ALA A 1 84 ? -11.519 -9.356 7.457 1.00 82.88 84 ALA A C 1
ATOM 600 O O . ALA A 1 84 ? -12.436 -9.670 8.220 1.00 82.88 84 ALA A O 1
ATOM 601 N N . ALA A 1 85 ? -10.619 -10.250 7.040 1.00 81.94 85 ALA A N 1
ATOM 602 C CA . ALA A 1 85 ? -10.558 -11.621 7.535 1.00 81.94 85 ALA A CA 1
ATOM 603 C C . ALA A 1 85 ? -10.058 -11.701 8.986 1.00 81.94 85 ALA A C 1
ATOM 605 O O . ALA A 1 85 ? -10.345 -12.683 9.681 1.00 81.94 85 ALA A O 1
ATOM 606 N N . SER A 1 86 ? -9.337 -10.684 9.456 1.00 75.88 86 SER A N 1
ATOM 607 C CA . SER A 1 86 ? -8.825 -10.633 10.812 1.00 75.88 86 SER A CA 1
ATOM 608 C C . SER A 1 86 ? -9.782 -9.904 11.751 1.00 75.88 86 SER A C 1
ATOM 610 O O . SER A 1 86 ? -10.056 -8.720 11.614 1.00 75.88 86 SER A O 1
ATOM 612 N N . ARG A 1 87 ? -10.300 -10.614 12.757 1.00 61.59 87 ARG A N 1
ATOM 613 C CA . ARG A 1 87 ? -11.233 -10.045 13.750 1.00 61.59 87 ARG A CA 1
ATOM 614 C C . ARG A 1 87 ? -10.544 -9.323 14.917 1.00 61.59 87 ARG A C 1
ATOM 616 O O . ARG A 1 87 ? -11.197 -9.094 15.929 1.00 61.59 87 ARG A O 1
ATOM 623 N N . ALA A 1 88 ? -9.243 -9.062 14.826 1.00 60.94 88 ALA A N 1
ATOM 624 C CA . ALA A 1 88 ? -8.437 -8.561 15.935 1.00 60.94 88 ALA A CA 1
ATOM 625 C C . ALA A 1 88 ? -7.666 -7.302 15.531 1.00 60.94 88 ALA A C 1
ATOM 627 O O . ALA A 1 88 ? -6.942 -7.325 14.536 1.00 60.94 88 ALA A O 1
ATOM 628 N N . ASP A 1 89 ? -7.773 -6.250 16.338 1.00 60.72 89 ASP A N 1
ATOM 629 C CA . ASP A 1 89 ? -7.036 -4.993 16.179 1.00 60.72 89 ASP A CA 1
ATOM 630 C C . ASP A 1 89 ? -5.507 -5.209 16.196 1.00 60.72 89 ASP A C 1
ATOM 632 O O . ASP A 1 89 ? -4.796 -4.632 15.377 1.00 60.72 89 ASP A O 1
ATOM 636 N N . ASP A 1 90 ? -4.994 -6.153 17.001 1.00 58.22 90 ASP A N 1
ATOM 637 C CA . ASP A 1 90 ? -3.573 -6.561 17.002 1.00 58.22 90 ASP A CA 1
ATOM 638 C C . ASP A 1 90 ? -3.089 -7.108 15.649 1.00 58.22 90 ASP A C 1
ATOM 640 O O . ASP A 1 90 ? -1.916 -7.009 15.285 1.00 58.22 90 ASP A O 1
ATOM 644 N N . ALA A 1 91 ? -3.986 -7.709 14.870 1.00 63.25 91 ALA A N 1
ATOM 645 C CA . ALA A 1 91 ? -3.627 -8.186 13.547 1.00 63.25 91 ALA A CA 1
ATOM 646 C C . ALA A 1 91 ? -3.535 -7.045 12.539 1.00 63.25 91 ALA A C 1
ATOM 648 O O . ALA A 1 91 ? -2.845 -7.198 11.540 1.00 63.25 91 ALA A O 1
ATOM 649 N N . LEU A 1 92 ? -4.201 -5.919 12.787 1.00 67.44 92 LEU A N 1
ATOM 650 C CA . LEU A 1 92 ? -4.077 -4.720 11.969 1.00 67.44 92 LEU A CA 1
ATOM 651 C C . LEU A 1 92 ? -2.659 -4.154 12.104 1.00 67.44 92 LEU A C 1
ATOM 653 O O . LEU A 1 92 ? -2.012 -3.884 11.097 1.00 67.44 92 LEU A O 1
ATOM 657 N N . GLU A 1 93 ? -2.125 -4.119 13.327 1.00 69.44 93 GLU A N 1
ATOM 658 C CA . GLU A 1 93 ? -0.727 -3.764 13.598 1.00 69.44 93 GLU A CA 1
ATOM 659 C C . GLU A 1 93 ? 0.249 -4.808 13.018 1.00 69.44 93 GLU A C 1
ATOM 661 O O . GLU A 1 93 ? 1.260 -4.460 12.416 1.00 69.44 93 GLU A O 1
ATOM 666 N N . GLY A 1 94 ? -0.082 -6.102 13.069 1.00 66.25 94 GLY A N 1
ATOM 667 C CA . GLY A 1 94 ? 0.723 -7.150 12.426 1.00 66.25 94 GLY A CA 1
ATOM 668 C C . GLY A 1 94 ? 0.679 -7.152 10.887 1.00 66.25 94 GLY A C 1
ATOM 669 O O . GLY A 1 94 ? 1.646 -7.561 10.242 1.00 66.25 94 GLY A O 1
ATOM 670 N N . ILE A 1 95 ? -0.433 -6.720 10.282 1.00 74.38 95 ILE A N 1
ATOM 671 C CA . ILE A 1 95 ? -0.645 -6.695 8.826 1.00 74.38 95 ILE A CA 1
ATOM 672 C C . ILE A 1 95 ? -0.126 -5.392 8.216 1.00 74.38 95 ILE A C 1
ATOM 674 O O . ILE A 1 95 ? 0.464 -5.448 7.141 1.00 74.38 95 ILE A O 1
ATOM 678 N N . LEU A 1 96 ? -0.331 -4.251 8.878 1.00 75.00 96 LEU A N 1
ATOM 679 C CA . LEU A 1 96 ? 0.056 -2.925 8.388 1.00 75.00 96 LEU A CA 1
ATOM 680 C C . LEU A 1 96 ? 1.279 -2.353 9.100 1.00 75.00 96 LEU A C 1
ATOM 682 O O . LEU A 1 96 ? 2.086 -1.715 8.441 1.00 75.00 96 LEU A O 1
ATOM 686 N N . GLY A 1 97 ? 1.470 -2.595 10.396 1.00 70.25 97 GLY A N 1
ATOM 687 C CA . GLY A 1 97 ? 2.573 -2.011 11.170 1.00 70.25 97 GLY A CA 1
ATOM 688 C C . GLY A 1 97 ? 3.952 -2.424 10.657 1.00 70.25 97 GLY A C 1
ATOM 689 O O . GLY A 1 97 ? 4.793 -1.564 10.427 1.00 70.25 97 GLY A O 1
ATOM 690 N N . GLY A 1 98 ? 4.164 -3.709 10.355 1.00 72.81 98 GLY A N 1
ATOM 691 C CA . GLY A 1 98 ? 5.419 -4.183 9.752 1.00 72.81 98 GLY A CA 1
ATOM 692 C C . GLY A 1 98 ? 5.723 -3.542 8.386 1.00 72.81 98 GLY A C 1
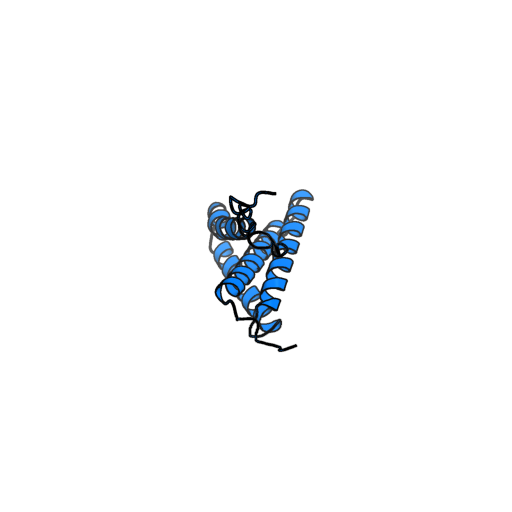ATOM 693 O O . GLY A 1 98 ? 6.819 -3.007 8.199 1.00 72.81 98 GLY A O 1
ATOM 694 N N . PRO A 1 99 ? 4.776 -3.561 7.427 1.00 71.94 99 PRO A N 1
ATOM 695 C CA . PRO A 1 99 ? 4.928 -2.861 6.154 1.00 71.94 99 PRO A CA 1
ATOM 696 C C . PRO A 1 99 ? 5.109 -1.349 6.298 1.00 71.94 99 PRO A C 1
ATOM 698 O O . PRO A 1 99 ? 6.030 -0.810 5.701 1.00 71.94 99 PRO A O 1
ATOM 701 N N . LEU A 1 100 ? 4.303 -0.663 7.111 1.00 73.81 100 LEU A N 1
ATOM 702 C CA . LEU A 1 100 ? 4.403 0.786 7.314 1.00 73.81 100 LEU A CA 1
ATOM 703 C C . LEU A 1 100 ? 5.732 1.181 7.967 1.00 73.81 100 LEU A C 1
ATOM 705 O O . LEU A 1 100 ? 6.354 2.148 7.536 1.00 73.81 100 LEU A O 1
ATOM 709 N N . GLU A 1 101 ? 6.222 0.419 8.949 1.00 74.12 101 GLU A N 1
ATOM 710 C CA . GLU A 1 101 ? 7.561 0.625 9.512 1.00 74.12 101 GLU A CA 1
ATOM 711 C C . GLU A 1 101 ? 8.662 0.422 8.469 1.00 74.12 101 GLU A C 1
ATOM 713 O O . GLU A 1 101 ? 9.623 1.191 8.439 1.00 74.12 101 GLU A O 1
ATOM 718 N N . ALA A 1 102 ? 8.540 -0.593 7.610 1.00 68.88 102 ALA A N 1
ATOM 719 C CA . ALA A 1 102 ? 9.493 -0.809 6.526 1.00 68.88 102 ALA A CA 1
ATOM 720 C C . ALA A 1 102 ? 9.481 0.368 5.536 1.00 68.88 102 ALA A C 1
ATOM 722 O O . ALA A 1 102 ? 10.548 0.856 5.169 1.00 68.88 102 ALA A O 1
ATOM 723 N N . CYS A 1 103 ? 8.298 0.878 5.188 1.00 75.44 103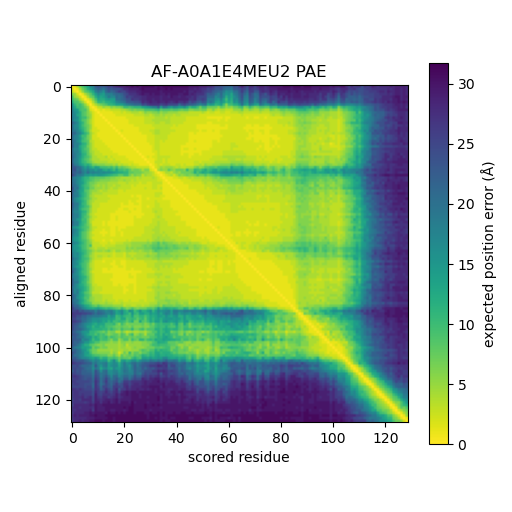 CYS A N 1
ATOM 724 C CA . CYS A 1 103 ? 8.127 2.024 4.294 1.00 75.44 103 CYS A CA 1
ATOM 725 C C . CYS A 1 103 ? 8.617 3.345 4.894 1.00 75.44 103 CYS A C 1
ATOM 727 O O . CYS A 1 103 ? 9.103 4.185 4.153 1.00 75.44 103 CYS A O 1
ATOM 729 N N . ASN A 1 104 ? 8.516 3.524 6.215 1.00 66.69 104 ASN A N 1
ATOM 730 C CA . ASN A 1 104 ? 9.026 4.708 6.915 1.00 66.69 104 ASN A CA 1
ATOM 731 C C . ASN A 1 104 ? 10.540 4.646 7.184 1.00 66.69 104 ASN A C 1
ATOM 733 O O . ASN A 1 104 ? 11.164 5.682 7.399 1.00 66.69 104 ASN A O 1
ATOM 737 N N . ARG A 1 105 ? 11.143 3.446 7.219 1.00 60.78 105 ARG A N 1
ATOM 738 C CA . ARG A 1 105 ? 12.604 3.266 7.346 1.00 60.78 105 ARG A CA 1
ATOM 739 C C . ARG A 1 105 ? 13.349 3.428 6.034 1.00 60.78 105 ARG A C 1
ATOM 741 O O . ARG A 1 105 ? 14.533 3.760 6.051 1.00 60.78 105 ARG A O 1
ATOM 748 N N . LEU A 1 106 ? 12.702 3.075 4.934 1.00 54.22 106 LEU A N 1
ATOM 749 C CA . LEU A 1 106 ? 13.223 3.336 3.609 1.00 54.22 106 LEU A CA 1
ATOM 750 C C . LEU A 1 106 ? 13.032 4.827 3.384 1.00 54.22 106 LEU A C 1
ATOM 752 O O . LEU A 1 106 ? 11.901 5.301 3.341 1.00 54.22 106 LEU A O 1
ATOM 756 N N . ASP A 1 107 ? 14.153 5.545 3.367 1.00 52.38 107 ASP A N 1
ATOM 757 C CA . ASP A 1 107 ? 14.196 6.982 3.145 1.00 52.38 107 ASP A CA 1
ATOM 758 C C . ASP A 1 107 ? 13.227 7.360 2.017 1.00 52.38 107 ASP A C 1
ATOM 760 O O . ASP A 1 107 ? 13.113 6.645 1.016 1.00 52.38 107 ASP A O 1
ATOM 764 N N . SER A 1 108 ? 12.452 8.410 2.274 1.00 46.03 108 SER A N 1
ATOM 765 C CA . SER A 1 108 ? 11.286 8.848 1.510 1.00 46.03 108 SER A CA 1
ATOM 766 C C . SER A 1 108 ? 11.523 8.735 -0.008 1.00 46.03 108 SER A C 1
ATOM 768 O O . SER A 1 108 ? 12.642 8.979 -0.455 1.00 46.03 108 SER A O 1
ATOM 770 N N . PRO A 1 109 ? 10.504 8.505 -0.860 1.00 50.03 109 PRO A N 1
ATOM 771 C CA . PRO A 1 109 ? 10.653 8.531 -2.330 1.00 50.03 109 PRO A CA 1
ATOM 772 C C . PRO A 1 109 ? 11.212 9.861 -2.897 1.00 50.03 109 PRO A C 1
ATOM 774 O O . PRO A 1 109 ? 11.411 9.990 -4.104 1.00 50.03 109 PRO A O 1
ATOM 777 N N . PHE A 1 110 ? 11.450 10.850 -2.029 1.00 46.91 110 PHE A N 1
ATOM 778 C CA . PHE A 1 110 ? 12.082 12.140 -2.284 1.00 46.91 110 PHE A CA 1
ATOM 779 C C . PHE A 1 110 ? 13.603 12.170 -2.056 1.00 46.91 110 PHE A C 1
ATOM 781 O O . PHE A 1 110 ? 14.228 13.168 -2.418 1.00 46.91 110 PHE A O 1
ATOM 788 N N . ASP A 1 111 ? 14.210 11.134 -1.472 1.00 43.19 111 ASP A N 1
ATOM 789 C CA . ASP A 1 111 ? 15.652 11.106 -1.228 1.00 43.19 111 ASP A CA 1
ATOM 790 C C . ASP A 1 111 ? 16.392 10.506 -2.431 1.00 43.19 111 ASP A C 1
ATOM 792 O O . ASP A 1 111 ? 16.690 9.316 -2.528 1.00 43.19 111 ASP A O 1
ATOM 796 N N . ASP A 1 112 ? 16.705 11.390 -3.379 1.00 44.47 112 ASP A N 1
ATOM 797 C CA . ASP A 1 112 ? 17.809 11.231 -4.335 1.00 44.47 112 ASP A CA 1
ATOM 798 C C . ASP A 1 112 ? 19.135 11.591 -3.625 1.00 44.47 112 ASP A C 1
ATOM 800 O O . ASP A 1 112 ? 19.963 12.358 -4.124 1.00 44.47 112 ASP A O 1
ATOM 804 N N . GLY A 1 113 ? 19.309 11.117 -2.386 1.00 39.34 113 GLY A N 1
ATOM 805 C CA . GLY A 1 113 ? 20.511 11.349 -1.609 1.00 39.34 113 GLY A CA 1
ATOM 806 C C . GLY A 1 113 ? 21.697 10.715 -2.334 1.00 39.34 113 GLY A C 1
ATOM 807 O O . GLY A 1 113 ? 21.664 9.514 -2.635 1.00 39.34 113 GLY A O 1
ATOM 808 N N . PRO A 1 114 ? 22.763 11.477 -2.652 1.00 43.19 114 PRO A N 1
ATOM 809 C CA . PRO A 1 114 ? 23.972 10.872 -3.182 1.00 43.19 114 PRO A CA 1
ATOM 810 C C . PRO A 1 114 ? 24.453 9.797 -2.195 1.00 43.19 114 PRO A C 1
ATOM 812 O O . PRO A 1 114 ? 24.248 9.948 -0.987 1.00 43.19 114 PRO A O 1
ATOM 815 N N . PRO A 1 115 ? 25.092 8.710 -2.673 1.00 49.28 115 PRO A N 1
ATOM 816 C CA . PRO A 1 115 ? 25.688 7.729 -1.776 1.00 49.28 115 PRO A CA 1
ATOM 817 C C . PRO A 1 115 ? 26.527 8.476 -0.738 1.00 49.28 115 PRO A C 1
ATOM 819 O O . PRO A 1 115 ? 27.347 9.311 -1.124 1.00 49.28 115 PRO A O 1
ATOM 822 N N . LEU A 1 116 ? 26.256 8.203 0.546 1.00 52.59 116 LEU A N 1
ATOM 823 C CA . LEU A 1 116 ? 26.977 8.746 1.700 1.00 52.59 116 LEU A CA 1
ATOM 824 C C . LEU A 1 116 ? 28.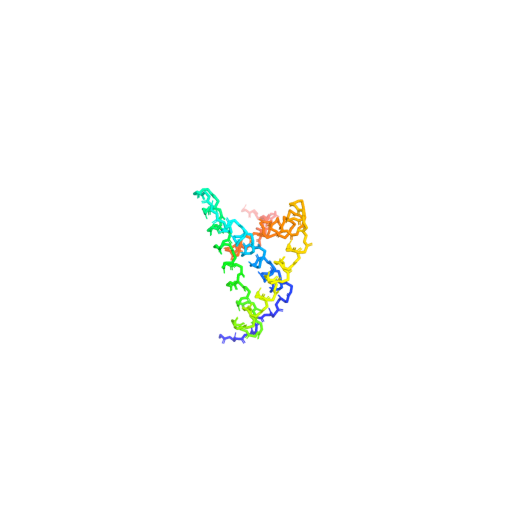455 8.943 1.345 1.00 52.59 116 LEU A C 1
ATOM 826 O O . LEU A 1 116 ? 29.094 7.986 0.902 1.00 52.59 116 LEU A O 1
ATOM 830 N N . ASP A 1 117 ? 28.909 10.193 1.489 1.00 51.00 117 ASP A N 1
ATOM 831 C CA . ASP A 1 117 ? 30.233 10.743 1.174 1.00 51.00 117 ASP A CA 1
ATOM 832 C C . ASP A 1 117 ? 31.325 9.691 0.879 1.00 51.00 117 ASP A C 1
ATOM 834 O O . ASP A 1 117 ? 31.609 8.844 1.739 1.00 51.00 117 ASP A O 1
ATOM 838 N N . PRO A 1 118 ? 32.032 9.751 -0.272 1.00 53.91 118 PRO A N 1
ATOM 839 C CA . PRO A 1 118 ? 33.310 9.057 -0.355 1.00 53.91 118 PRO A CA 1
ATOM 840 C C . PRO A 1 118 ? 34.196 9.553 0.802 1.00 53.91 118 PRO A C 1
ATOM 842 O O . PRO A 1 118 ? 34.157 10.741 1.129 1.00 53.91 118 PRO A O 1
ATOM 845 N N . PRO A 1 119 ? 34.986 8.674 1.448 1.00 54.28 119 PRO A N 1
ATOM 846 C CA . PRO A 1 119 ? 35.821 9.086 2.570 1.00 54.28 119 PRO A CA 1
ATOM 847 C C . PRO A 1 119 ? 36.692 10.278 2.147 1.00 54.28 119 PRO A C 1
ATOM 849 O O . PRO A 1 119 ? 37.112 10.326 0.983 1.00 54.28 119 PRO A O 1
ATOM 852 N N . PRO A 1 120 ? 36.968 11.239 3.051 1.00 55.75 120 PRO A N 1
ATOM 853 C CA . PRO A 1 120 ? 37.790 12.388 2.711 1.00 55.75 120 PRO A CA 1
ATOM 854 C C . PRO A 1 120 ? 39.103 11.882 2.119 1.00 55.75 120 PRO A C 1
ATOM 856 O O . PRO A 1 120 ? 39.769 11.025 2.702 1.00 55.75 120 PRO A O 1
ATOM 859 N N . ALA A 1 121 ? 39.439 12.375 0.927 1.00 54.47 121 ALA A N 1
ATOM 860 C CA . ALA A 1 121 ? 40.705 12.063 0.294 1.00 54.47 121 ALA A CA 1
ATOM 861 C C . ALA A 1 121 ? 41.823 12.593 1.198 1.00 54.47 121 ALA A C 1
ATOM 863 O O . ALA A 1 121 ? 42.050 13.801 1.278 1.00 54.47 121 ALA A O 1
ATOM 864 N N . ASP A 1 122 ? 42.489 11.679 1.900 1.00 58.28 122 ASP A N 1
ATOM 865 C CA . ASP A 1 122 ? 43.741 11.945 2.595 1.00 58.28 122 ASP A CA 1
ATOM 866 C C . ASP A 1 122 ? 44.707 12.586 1.576 1.00 58.28 122 ASP A C 1
ATOM 868 O O . ASP A 1 122 ? 44.938 12.003 0.506 1.00 58.28 122 ASP A O 1
ATOM 872 N N . PRO A 1 123 ? 45.232 13.802 1.810 1.00 61.06 123 PRO A N 1
ATOM 873 C CA . PRO A 1 123 ? 46.249 14.354 0.930 1.00 61.06 123 PRO A CA 1
ATOM 874 C C . PRO A 1 123 ? 47.496 13.459 1.012 1.00 61.06 123 PRO A C 1
ATOM 876 O O . PRO A 1 123 ? 47.908 13.086 2.112 1.00 61.06 123 PRO A O 1
ATOM 879 N N . PRO A 1 124 ? 48.135 13.097 -0.117 1.00 55.16 124 PRO A N 1
ATOM 880 C CA . PRO A 1 124 ? 49.302 12.229 -0.075 1.00 55.16 124 PRO A CA 1
ATOM 881 C C . PRO A 1 124 ? 50.415 12.890 0.758 1.00 55.16 124 PRO A C 1
ATOM 883 O O . PRO A 1 124 ? 50.709 14.075 0.559 1.00 55.16 124 PRO A O 1
ATOM 886 N N . PRO A 1 125 ? 51.063 12.158 1.682 1.00 51.59 125 PRO A N 1
ATOM 887 C CA . PRO A 1 125 ? 52.134 12.720 2.479 1.00 51.59 125 PRO A CA 1
ATOM 888 C C . PRO A 1 125 ? 53.360 12.905 1.582 1.00 51.59 125 PRO A C 1
ATOM 890 O O . PRO A 1 125 ? 53.957 11.934 1.120 1.00 51.59 125 PRO A O 1
ATOM 893 N N . GLY A 1 126 ? 53.748 14.160 1.354 1.00 52.47 126 GLY A N 1
ATOM 894 C CA . GLY A 1 126 ? 55.059 14.497 0.801 1.00 52.47 126 GLY A CA 1
ATOM 895 C C . GLY A 1 126 ? 55.037 15.314 -0.485 1.00 52.47 126 GLY A C 1
ATOM 896 O O . GLY A 1 126 ? 55.391 14.812 -1.548 1.00 52.47 126 GLY A O 1
ATOM 897 N N . GLN A 1 127 ? 54.769 16.613 -0.365 1.00 43.31 127 GLN A N 1
ATOM 898 C CA . GLN A 1 127 ? 55.362 17.590 -1.277 1.00 43.31 127 GLN A CA 1
ATOM 899 C C . GLN A 1 127 ? 56.006 18.720 -0.462 1.00 43.31 127 GLN A C 1
ATOM 901 O O . GLN A 1 127 ? 55.286 19.504 0.156 1.00 43.31 127 GLN A O 1
ATOM 906 N N . PRO A 1 128 ? 57.349 18.786 -0.396 1.00 53.34 128 PRO A N 1
ATOM 907 C CA . PRO A 1 128 ? 58.050 19.951 0.122 1.00 53.34 128 PRO A CA 1
ATOM 908 C C . PRO A 1 128 ? 58.097 21.063 -0.938 1.00 53.34 128 PRO A C 1
ATOM 910 O O . PRO A 1 128 ? 58.158 20.779 -2.137 1.00 53.34 128 PRO A O 1
ATOM 913 N N . ALA A 1 129 ? 58.112 22.313 -0.475 1.00 48.56 129 ALA A N 1
ATOM 914 C CA . ALA A 1 129 ? 58.769 23.406 -1.188 1.00 48.56 129 ALA A CA 1
ATOM 915 C C . ALA A 1 129 ? 60.229 23.489 -0.725 1.00 48.56 129 ALA A C 1
ATOM 917 O O . ALA A 1 129 ? 60.467 23.221 0.477 1.00 48.56 129 ALA A O 1
#

Mean predicted aligned error: 12.06 Å

Foldseek 3Di:
DDPDDLPLPVVLLLLLLLLLLLLQLQLVVLPPDDHDPVSPVSSVVSNVLSVLSLVVSQVSDPVHNVVSVVSSVVNNVVLVVQVVVDPDPVVNCVSRVVSNVVSVVPPGSPPPDDPDDDPPPDDDPDDDD